Protein AF-A0A351I225-F1 (afdb_monomer_lite)

Radius of gyration: 19.92 Å; chains: 1; bounding box: 69×51×34 Å

Foldseek 3Di:
DDDDDDDDDPPPDDDDDDDPALFWWAWDDDDAKKWKQDPVGIDIDGRPDDDDTRGAQIKMAGQAAKTWTDHQQKIKIDHHFWIWHWHADPVSWIKIATQTDWIWIDGPPDPDIDIDHHRDIDIDPRNDD

Structure (mmCIF, N/CA/C/O backbone):
data_AF-A0A351I225-F1
#
_entry.id   AF-A0A351I225-F1
#
loop_
_atom_site.group_PDB
_atom_site.id
_atom_site.type_symbol
_atom_site.label_atom_id
_atom_site.label_alt_id
_atom_site.label_comp_id
_atom_site.label_asym_id
_atom_site.label_entity_id
_atom_site.label_seq_id
_atom_site.pdbx_PDB_ins_code
_atom_site.Cartn_x
_atom_site.Cartn_y
_atom_site.Cartn_z
_atom_site.occupancy
_atom_site.B_iso_or_equiv
_atom_site.auth_seq_id
_atom_site.auth_comp_id
_atom_site.auth_asym_id
_atom_site.auth_atom_id
_atom_site.pdbx_PDB_model_num
ATOM 1 N N . MET A 1 1 ? 60.553 -35.221 14.885 1.00 39.31 1 MET A N 1
ATOM 2 C CA . MET A 1 1 ? 59.763 -35.546 13.677 1.00 39.31 1 MET A CA 1
ATOM 3 C C . MET A 1 1 ? 58.286 -35.376 14.020 1.00 39.31 1 MET A C 1
ATOM 5 O O . MET A 1 1 ? 57.665 -36.334 14.455 1.00 39.31 1 MET A O 1
ATOM 9 N N . SER A 1 2 ? 57.741 -34.161 13.910 1.00 38.00 2 SER A N 1
ATOM 10 C CA . SER A 1 2 ? 56.304 -33.912 14.121 1.00 38.00 2 SER A CA 1
ATOM 11 C C . SER A 1 2 ? 55.616 -33.809 12.769 1.00 38.00 2 SER A C 1
ATOM 13 O O . SER A 1 2 ? 56.014 -33.010 11.924 1.00 38.00 2 SER A O 1
ATOM 15 N N . ARG A 1 3 ? 54.642 -34.694 12.555 1.00 41.66 3 ARG A N 1
ATOM 16 C CA . ARG A 1 3 ? 53.872 -34.835 11.321 1.00 41.66 3 ARG A CA 1
ATOM 17 C C . ARG A 1 3 ? 52.767 -33.784 11.233 1.00 41.66 3 ARG A C 1
ATOM 19 O O . ARG A 1 3 ? 52.167 -33.403 12.231 1.00 41.66 3 ARG A O 1
ATOM 26 N N . ALA A 1 4 ? 52.545 -33.371 9.992 1.00 47.09 4 ALA A N 1
ATOM 27 C CA . ALA A 1 4 ? 51.574 -32.415 9.497 1.00 47.09 4 ALA A CA 1
ATOM 28 C C . ALA A 1 4 ? 50.108 -32.734 9.843 1.00 47.09 4 ALA A C 1
ATOM 30 O O . ALA A 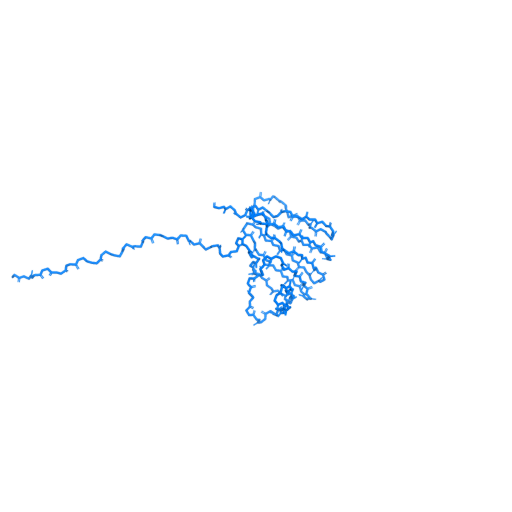1 4 ? 49.698 -33.892 9.883 1.00 47.09 4 ALA A O 1
ATOM 31 N N . SER A 1 5 ? 49.301 -31.683 9.969 1.00 44.88 5 SER A N 1
ATOM 32 C CA . SER A 1 5 ? 47.858 -31.667 9.680 1.00 44.88 5 SER A CA 1
ATOM 33 C C . SER A 1 5 ? 47.521 -30.228 9.267 1.00 44.88 5 SER A C 1
ATOM 35 O O . SER A 1 5 ? 47.612 -29.317 10.077 1.00 44.88 5 SER A O 1
ATOM 37 N N . LEU A 1 6 ? 47.599 -29.934 7.968 1.00 44.66 6 LEU A N 1
ATOM 38 C CA . LEU A 1 6 ? 46.479 -29.890 7.014 1.00 44.66 6 LEU A CA 1
ATOM 39 C C . LEU A 1 6 ? 45.485 -28.745 7.283 1.00 44.66 6 LEU A C 1
ATOM 41 O O . LEU A 1 6 ? 44.586 -28.839 8.108 1.00 44.66 6 LEU A O 1
ATOM 45 N N . LEU A 1 7 ? 45.717 -27.678 6.512 1.00 48.94 7 LEU A N 1
ATOM 46 C CA . LEU A 1 7 ? 44.779 -26.706 5.949 1.00 48.94 7 LEU A CA 1
ATOM 47 C C . LEU A 1 7 ? 43.283 -27.036 6.095 1.00 48.94 7 LEU A C 1
ATOM 49 O O . LEU A 1 7 ? 42.802 -28.019 5.537 1.00 48.94 7 LEU A O 1
ATOM 53 N N . ALA A 1 8 ? 42.536 -26.094 6.670 1.00 44.72 8 ALA A N 1
ATOM 54 C CA . ALA A 1 8 ? 41.138 -25.863 6.325 1.00 44.72 8 ALA A CA 1
ATOM 55 C C . ALA A 1 8 ? 41.005 -24.412 5.846 1.00 44.72 8 ALA A C 1
ATOM 57 O O . ALA A 1 8 ? 41.004 -23.464 6.631 1.00 44.72 8 ALA A O 1
ATOM 58 N N . ALA A 1 9 ? 40.958 -24.253 4.526 1.00 49.81 9 ALA A N 1
ATOM 59 C CA . ALA A 1 9 ? 40.580 -23.017 3.871 1.00 49.81 9 ALA A CA 1
ATOM 60 C C . ALA A 1 9 ? 39.089 -22.758 4.125 1.00 49.81 9 ALA A C 1
ATOM 62 O O . ALA A 1 9 ? 38.243 -23.498 3.628 1.00 49.81 9 ALA A O 1
ATOM 63 N N . VAL A 1 10 ? 38.758 -21.699 4.865 1.00 52.06 10 VAL A N 1
ATOM 64 C CA . VAL A 1 10 ? 37.399 -21.146 4.845 1.00 52.06 10 VAL A CA 1
ATOM 65 C C . VAL A 1 10 ? 37.364 -20.087 3.750 1.00 52.06 10 VAL A C 1
ATOM 67 O O . VAL A 1 10 ? 37.659 -18.913 3.958 1.00 52.06 10 VAL A O 1
ATOM 70 N N . LEU A 1 11 ? 37.046 -20.552 2.545 1.00 46.53 11 LEU A N 1
ATOM 71 C CA . LEU A 1 11 ? 36.562 -19.728 1.448 1.00 46.53 11 LEU A CA 1
ATOM 72 C C . LEU A 1 11 ? 35.194 -19.166 1.856 1.00 46.53 11 LEU A C 1
ATOM 74 O O . LEU A 1 11 ? 34.188 -19.863 1.759 1.00 46.53 11 LEU A O 1
ATOM 7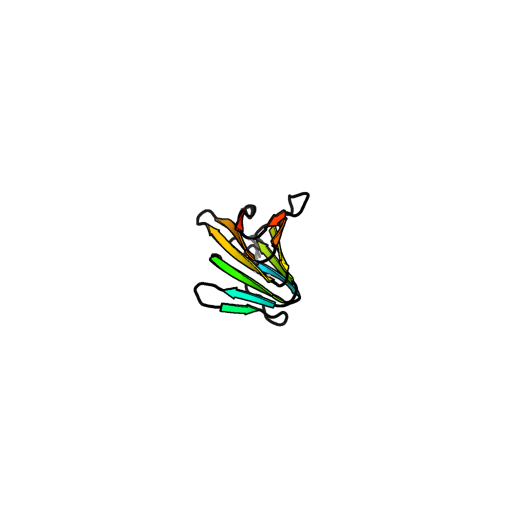8 N N . LEU A 1 12 ? 35.131 -17.906 2.288 1.00 48.94 12 LEU A N 1
ATOM 79 C CA . LEU A 1 12 ? 33.874 -17.153 2.253 1.00 48.94 12 LEU A CA 1
ATOM 80 C C . LEU A 1 12 ? 33.678 -16.641 0.822 1.00 48.94 12 LEU A C 1
ATOM 82 O O . LEU A 1 12 ? 33.916 -15.480 0.500 1.00 48.94 12 LEU A O 1
ATOM 86 N N . THR A 1 13 ? 33.288 -17.567 -0.054 1.00 50.53 13 THR A N 1
ATOM 87 C CA . THR A 1 13 ? 32.637 -17.268 -1.330 1.00 50.53 13 THR A CA 1
ATOM 88 C C . THR A 1 13 ? 31.419 -16.394 -1.064 1.00 50.53 13 THR A C 1
ATOM 90 O O . THR A 1 13 ? 30.558 -16.751 -0.258 1.00 50.53 13 THR A O 1
ATOM 93 N N . GLY A 1 14 ? 31.359 -15.241 -1.728 1.00 49.91 14 GLY A N 1
ATOM 94 C CA . GLY A 1 14 ? 30.235 -14.326 -1.621 1.00 49.91 14 GLY A CA 1
ATOM 95 C C . GLY A 1 14 ? 28.921 -14.923 -2.119 1.00 49.91 14 GLY A C 1
ATOM 96 O O . GLY A 1 14 ? 28.913 -15.825 -2.951 1.00 49.91 14 GLY A O 1
ATOM 97 N N . CYS A 1 15 ? 27.823 -14.348 -1.633 1.00 40.28 15 CYS A N 1
ATOM 98 C CA . CYS A 1 15 ? 26.570 -14.171 -2.364 1.00 40.28 15 CYS A CA 1
ATOM 99 C C . CYS A 1 15 ? 25.748 -13.058 -1.685 1.00 40.28 15 CYS A C 1
ATOM 101 O O . CYS A 1 15 ? 25.380 -13.170 -0.521 1.00 40.28 15 CYS A O 1
ATOM 103 N N . ALA A 1 16 ? 25.529 -11.972 -2.433 1.00 46.78 16 ALA A N 1
ATOM 104 C CA . ALA A 1 16 ? 24.403 -11.032 -2.398 1.00 46.78 16 ALA A CA 1
ATOM 105 C C . ALA A 1 16 ? 23.609 -10.848 -1.078 1.00 46.78 16 ALA A C 1
ATOM 107 O O . ALA A 1 16 ? 22.713 -11.625 -0.752 1.00 46.78 16 ALA A O 1
ATOM 108 N N . GLY A 1 17 ? 23.845 -9.725 -0.389 1.00 39.00 17 GLY A N 1
ATOM 109 C CA . GLY A 1 17 ? 22.905 -9.163 0.592 1.00 39.00 17 GLY A CA 1
ATOM 110 C C . GLY A 1 17 ? 21.667 -8.539 -0.080 1.00 39.00 17 GLY A C 1
ATOM 111 O O . GLY A 1 17 ? 21.691 -8.219 -1.267 1.00 39.00 17 GLY A O 1
ATOM 112 N N . PRO A 1 18 ? 20.569 -8.353 0.662 1.00 47.72 18 PRO A N 1
ATOM 113 C CA . PRO A 1 18 ? 19.322 -9.096 0.507 1.00 47.72 18 PRO A CA 1
ATOM 114 C C . PRO A 1 18 ? 18.320 -8.337 -0.365 1.00 47.72 18 PRO A C 1
ATOM 116 O O . PRO A 1 18 ? 18.135 -7.142 -0.156 1.00 47.72 18 PRO A O 1
ATOM 119 N N . ARG A 1 19 ? 17.580 -8.993 -1.270 1.00 50.84 19 ARG A N 1
ATOM 120 C CA . ARG A 1 19 ? 16.339 -8.388 -1.804 1.00 50.84 19 ARG A CA 1
ATOM 121 C C . ARG A 1 19 ? 15.195 -9.393 -1.953 1.00 50.84 19 ARG A C 1
ATOM 123 O O . ARG A 1 19 ? 14.789 -9.692 -3.072 1.00 50.84 19 ARG A O 1
ATOM 130 N N . PRO A 1 20 ? 14.603 -9.860 -0.840 1.00 53.16 20 PRO A N 1
ATOM 131 C CA . PRO A 1 20 ? 13.344 -10.607 -0.877 1.00 53.16 20 PRO A CA 1
ATOM 132 C C . PRO A 1 20 ? 12.135 -9.782 -1.384 1.00 53.16 20 PRO A C 1
ATOM 134 O O . PRO A 1 20 ? 11.062 -10.341 -1.558 1.00 53.16 20 PRO A O 1
ATOM 137 N N . CYS A 1 21 ? 12.295 -8.481 -1.673 1.00 59.16 21 CYS A N 1
ATOM 138 C CA . CYS A 1 21 ? 11.194 -7.538 -1.923 1.00 59.16 21 CYS A CA 1
ATOM 139 C C . CYS A 1 21 ? 11.062 -7.052 -3.380 1.00 59.16 21 CYS A C 1
ATOM 141 O O . CYS A 1 21 ? 10.579 -5.950 -3.623 1.00 59.16 21 CYS A O 1
ATOM 143 N N . THR A 1 22 ? 11.530 -7.808 -4.377 1.00 66.50 22 THR A N 1
ATOM 144 C CA . THR A 1 22 ? 11.327 -7.430 -5.796 1.00 66.50 22 THR A CA 1
ATOM 145 C C . THR A 1 22 ? 9.927 -7.781 -6.300 1.00 66.50 22 THR A C 1
ATOM 147 O O . THR A 1 22 ? 9.447 -7.183 -7.262 1.00 66.50 22 THR A O 1
ATOM 150 N N . ARG A 1 23 ? 9.246 -8.723 -5.634 1.00 76.75 23 ARG A N 1
ATOM 151 C CA . ARG A 1 23 ? 7.884 -9.179 -5.967 1.00 76.75 23 ARG A CA 1
ATOM 152 C C . ARG A 1 23 ? 6.856 -8.960 -4.855 1.00 76.75 23 ARG A C 1
ATOM 154 O O . ARG A 1 23 ? 5.703 -9.346 -5.007 1.00 76.75 23 ARG A O 1
ATOM 161 N N . THR A 1 24 ? 7.266 -8.347 -3.752 1.00 86.19 24 THR A N 1
ATOM 162 C CA . THR A 1 24 ? 6.431 -8.092 -2.574 1.00 86.19 24 THR A CA 1
ATOM 163 C C . THR A 1 24 ? 6.669 -6.669 -2.088 1.00 86.19 24 THR A C 1
ATOM 165 O O . THR A 1 24 ? 7.781 -6.157 -2.236 1.00 86.19 24 THR A O 1
ATOM 168 N N . LEU A 1 25 ? 5.674 -6.048 -1.457 1.00 88.69 25 LEU A N 1
ATOM 169 C CA . LEU A 1 25 ? 5.914 -4.845 -0.663 1.00 88.69 25 LEU A CA 1
ATOM 170 C C . LEU A 1 25 ? 6.386 -5.248 0.726 1.00 88.69 25 LEU A C 1
ATOM 172 O O . LEU A 1 25 ? 5.724 -6.019 1.417 1.00 88.69 25 LEU A O 1
ATOM 176 N N . CYS A 1 26 ? 7.523 -4.715 1.145 1.00 90.94 26 CYS A N 1
ATOM 177 C CA . CYS A 1 26 ? 8.078 -4.989 2.460 1.00 90.94 26 CYS A CA 1
ATOM 178 C C . CYS A 1 26 ? 7.718 -3.861 3.430 1.00 90.94 26 CYS A C 1
ATOM 180 O O . CYS A 1 26 ? 8.081 -2.713 3.163 1.00 90.94 26 CYS A O 1
ATOM 182 N N . PRO A 1 27 ? 7.018 -4.152 4.538 1.00 91.06 27 PRO A N 1
ATOM 183 C CA . PRO A 1 27 ? 6.744 -3.161 5.570 1.00 91.06 27 PRO A CA 1
ATOM 184 C C . PRO A 1 27 ? 8.056 -2.589 6.116 1.00 91.06 27 PRO A C 1
ATOM 186 O O . PRO A 1 27 ? 8.969 -3.335 6.466 1.00 91.06 27 PRO A O 1
ATOM 189 N N . ALA A 1 28 ? 8.168 -1.265 6.141 1.00 90.06 28 ALA A N 1
ATOM 190 C CA . ALA A 1 28 ? 9.347 -0.553 6.628 1.00 90.06 28 ALA A CA 1
ATOM 191 C C . ALA A 1 28 ? 9.073 0.135 7.965 1.00 90.06 28 ALA A C 1
ATOM 193 O O . ALA A 1 28 ? 9.916 0.108 8.862 1.00 90.06 28 ALA A O 1
ATOM 194 N N . ARG A 1 29 ? 7.890 0.741 8.104 1.00 91.25 29 ARG A N 1
ATOM 195 C CA . ARG A 1 29 ? 7.399 1.336 9.349 1.00 91.25 29 ARG A CA 1
ATOM 196 C C . ARG A 1 29 ? 5.890 1.189 9.421 1.00 91.25 29 ARG A C 1
ATOM 198 O O . ARG A 1 29 ? 5.202 1.340 8.419 1.00 91.25 29 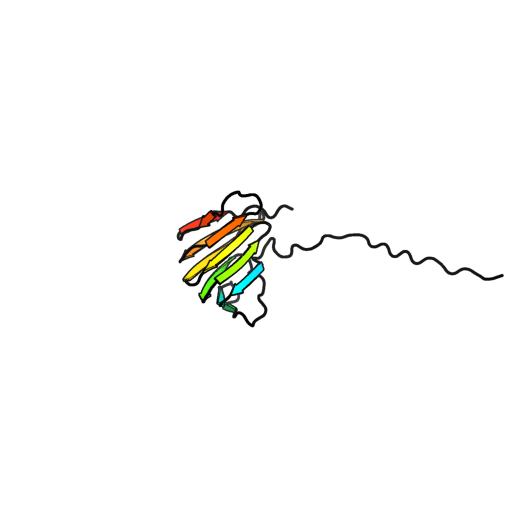ARG A O 1
ATOM 205 N N . LEU A 1 30 ? 5.381 0.949 10.621 1.00 92.38 30 LEU A N 1
ATOM 206 C CA . LEU A 1 30 ? 3.951 0.930 10.895 1.00 92.38 30 LEU A CA 1
ATOM 207 C C . LEU A 1 30 ? 3.694 1.702 12.180 1.00 92.38 30 LEU A C 1
ATOM 209 O O . LEU A 1 30 ? 4.218 1.353 13.235 1.00 92.38 30 LEU A O 1
ATOM 213 N N . ALA A 1 31 ? 2.875 2.737 12.078 1.00 93.00 31 ALA A N 1
ATOM 214 C CA . ALA A 1 31 ? 2.379 3.521 13.193 1.00 93.00 31 ALA A CA 1
ATOM 215 C C . ALA A 1 31 ? 0.850 3.500 13.139 1.00 93.00 31 ALA A C 1
ATOM 217 O O . ALA A 1 31 ? 0.226 4.513 12.850 1.00 93.00 31 ALA A O 1
ATOM 218 N N . GLY A 1 32 ? 0.252 2.324 13.345 1.00 92.06 32 GLY A N 1
ATOM 219 C CA . GLY A 1 32 ? -1.184 2.104 13.190 1.00 92.06 32 GLY A CA 1
ATOM 220 C C . GLY A 1 32 ? -1.498 0.676 12.762 1.00 92.06 32 GLY A C 1
ATOM 221 O O . GLY A 1 32 ? -0.821 -0.257 13.187 1.00 92.06 32 GLY A O 1
ATOM 222 N N . SER A 1 33 ? -2.517 0.500 11.924 1.00 94.50 33 SER A N 1
ATOM 223 C CA . SER A 1 33 ? -2.905 -0.812 11.401 1.00 94.50 33 SER A CA 1
ATOM 224 C C . SER A 1 33 ? -3.289 -0.746 9.930 1.00 94.50 33 SER A C 1
ATOM 226 O O . SER A 1 33 ? -3.847 0.248 9.456 1.00 94.50 33 SER A O 1
ATOM 228 N N . TYR A 1 34 ? -3.017 -1.825 9.207 1.00 95.94 34 TYR A N 1
ATOM 229 C CA . TYR A 1 34 ? -3.468 -2.004 7.834 1.00 95.94 34 TYR A CA 1
ATOM 230 C C . TYR A 1 34 ? -4.012 -3.408 7.627 1.00 95.94 34 TYR A C 1
ATOM 232 O O . TYR A 1 34 ? -3.745 -4.330 8.388 1.00 95.94 34 TYR A O 1
ATOM 240 N N . GLU A 1 35 ? -4.799 -3.565 6.583 1.00 95.94 35 GLU A N 1
ATOM 241 C CA . GLU A 1 35 ? -5.354 -4.832 6.157 1.00 95.94 35 GLU A CA 1
ATOM 242 C C . GLU A 1 35 ? -4.787 -5.182 4.790 1.00 95.94 35 GLU A C 1
ATOM 244 O O . GLU A 1 35 ? -4.704 -4.323 3.914 1.00 95.94 35 GLU A O 1
ATOM 249 N N . VAL A 1 36 ? -4.397 -6.438 4.618 1.00 95.44 36 VAL A N 1
ATOM 250 C CA . VAL A 1 36 ? -3.969 -7.001 3.343 1.00 95.44 36 VAL A CA 1
ATOM 251 C C . VAL A 1 36 ? -5.024 -7.986 2.893 1.00 95.44 36 VAL A C 1
ATOM 253 O O . VAL A 1 36 ? -5.275 -8.984 3.567 1.00 95.44 36 VAL A O 1
ATOM 256 N N . ARG A 1 37 ? -5.617 -7.734 1.734 1.00 95.38 37 ARG A N 1
ATOM 257 C CA . ARG A 1 37 ? -6.547 -8.642 1.080 1.00 95.38 37 ARG A CA 1
ATOM 258 C C . ARG A 1 37 ? -5.871 -9.252 -0.138 1.00 95.38 37 ARG A C 1
ATOM 260 O O . ARG A 1 37 ? -5.573 -8.568 -1.114 1.00 95.38 37 ARG A O 1
ATOM 267 N N . GLY A 1 38 ? -5.603 -10.547 -0.062 1.00 89.94 38 GLY A N 1
ATOM 268 C CA . GLY A 1 38 ? -5.055 -11.347 -1.151 1.00 89.94 38 GLY A CA 1
ATOM 269 C C . GLY A 1 38 ? -6.028 -12.430 -1.607 1.00 89.94 38 GLY A C 1
ATOM 270 O O . GLY A 1 38 ? -7.171 -12.507 -1.158 1.00 89.94 38 GLY A O 1
ATOM 271 N N . TRP A 1 39 ? -5.552 -13.312 -2.485 1.00 83.19 39 TRP A N 1
ATOM 272 C CA . TRP A 1 39 ? -6.329 -14.457 -2.973 1.00 83.19 39 TRP A CA 1
ATOM 273 C C . TRP A 1 39 ? -6.660 -15.470 -1.865 1.00 83.19 39 TRP A C 1
ATOM 275 O O . TRP A 1 39 ? -7.691 -16.133 -1.928 1.00 83.19 39 TRP A O 1
ATOM 285 N N . SER A 1 40 ? -5.792 -15.590 -0.856 1.00 83.62 40 SER A N 1
ATOM 286 C CA . SER A 1 40 ? -5.931 -16.534 0.259 1.00 83.62 40 SER A CA 1
ATOM 287 C C . SER A 1 40 ? -6.818 -16.012 1.391 1.00 83.62 40 SER A C 1
ATOM 289 O O . SER A 1 40 ? -7.084 -16.744 2.343 1.00 83.62 40 SER A O 1
ATOM 291 N N . GLY A 1 41 ? -7.279 -14.763 1.297 1.00 90.00 41 GLY A N 1
ATOM 292 C CA . GLY A 1 41 ? -8.127 -14.121 2.289 1.00 90.00 41 GLY A CA 1
ATOM 293 C C . GLY A 1 41 ? -7.603 -12.760 2.724 1.00 90.00 41 GLY A C 1
ATOM 294 O O . GLY A 1 41 ? -6.811 -12.109 2.039 1.00 90.00 41 GLY A O 1
ATOM 295 N N . THR A 1 42 ? -8.084 -12.339 3.885 1.00 93.81 42 THR A N 1
ATOM 296 C CA . THR A 1 42 ? -7.809 -11.035 4.475 1.00 93.81 42 THR A CA 1
ATOM 297 C C . THR A 1 42 ? -7.009 -11.207 5.760 1.00 93.81 42 THR A C 1
ATOM 299 O O . THR A 1 42 ? -7.382 -12.011 6.613 1.00 93.81 42 THR A O 1
ATOM 302 N N . LEU A 1 43 ? -5.943 -10.424 5.918 1.00 93.38 43 LEU A N 1
ATOM 303 C CA . LEU A 1 43 ? -5.122 -10.374 7.121 1.00 93.38 43 LEU A CA 1
ATOM 304 C C . LEU A 1 43 ? -5.011 -8.934 7.625 1.00 93.38 43 LEU A C 1
ATOM 306 O O . LEU A 1 43 ? -4.527 -8.056 6.915 1.00 93.38 43 LEU A O 1
ATOM 310 N N . THR A 1 44 ? -5.421 -8.696 8.867 1.00 94.38 44 THR A N 1
ATOM 311 C CA . THR A 1 44 ? -5.211 -7.414 9.548 1.00 94.38 44 THR A CA 1
ATOM 312 C C . THR A 1 44 ? -3.871 -7.434 10.275 1.00 94.38 44 THR A C 1
ATOM 314 O O . THR A 1 44 ? -3.599 -8.354 11.041 1.00 94.38 44 THR A O 1
ATOM 317 N N . ILE A 1 45 ? -3.047 -6.414 10.049 1.00 93.81 45 ILE A N 1
ATOM 318 C CA . ILE A 1 45 ? -1.747 -6.206 10.682 1.00 93.81 45 ILE A CA 1
ATOM 319 C C . ILE A 1 45 ? -1.850 -5.027 11.650 1.00 93.81 45 ILE A C 1
ATOM 321 O O . ILE A 1 45 ? -2.100 -3.891 11.246 1.00 93.81 45 ILE A O 1
ATOM 325 N N . ALA A 1 46 ? -1.662 -5.319 12.933 1.00 92.94 46 ALA A N 1
ATOM 326 C CA . ALA A 1 46 ? -1.598 -4.356 14.026 1.00 92.94 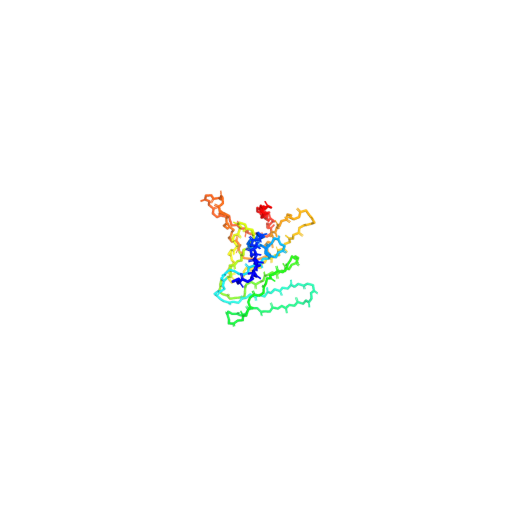46 ALA A CA 1
ATOM 327 C C . ALA A 1 46 ? -0.121 -4.021 14.342 1.00 92.94 46 ALA A C 1
ATOM 329 O O . ALA A 1 46 ? 0.772 -4.759 13.913 1.00 92.94 46 ALA A O 1
ATOM 330 N N . PRO A 1 47 ? 0.170 -2.918 15.054 1.00 85.62 47 PRO A N 1
ATOM 331 C CA . PRO A 1 47 ? 1.538 -2.418 15.211 1.00 85.62 47 PRO A CA 1
ATOM 332 C C . PRO A 1 47 ? 2.431 -3.327 16.068 1.00 85.62 47 PRO A C 1
ATOM 334 O O . PRO A 1 47 ? 3.652 -3.281 15.948 1.00 85.62 47 PRO A O 1
ATOM 337 N N . ASP A 1 48 ? 1.827 -4.161 16.907 1.00 89.06 48 ASP A N 1
ATOM 338 C CA . ASP A 1 48 ? 2.455 -5.125 17.808 1.00 89.06 48 ASP A CA 1
ATOM 339 C C . ASP A 1 48 ? 2.667 -6.515 17.179 1.00 89.06 48 ASP A C 1
ATOM 341 O O . ASP A 1 48 ? 3.273 -7.390 17.798 1.00 89.06 48 ASP A O 1
ATOM 345 N N . MET A 1 49 ? 2.212 -6.723 15.940 1.00 87.25 49 MET A N 1
ATOM 346 C CA . MET A 1 49 ? 2.362 -7.992 15.229 1.00 87.25 49 MET A CA 1
ATOM 347 C C . MET A 1 49 ? 3.556 -7.981 14.263 1.00 87.25 49 MET A C 1
ATOM 349 O O . MET A 1 49 ? 3.908 -6.931 13.714 1.00 87.25 49 MET A O 1
ATOM 353 N N . PRO A 1 50 ? 4.168 -9.150 13.982 1.00 86.62 50 PRO A N 1
ATOM 354 C CA . PRO A 1 50 ? 5.094 -9.285 12.865 1.00 86.62 50 PRO A CA 1
ATOM 355 C C . PRO A 1 50 ? 4.437 -8.797 11.570 1.00 86.62 50 PRO A C 1
ATOM 357 O O . PRO A 1 50 ? 3.297 -9.156 11.282 1.00 86.62 50 PRO A O 1
ATOM 360 N N . GLN A 1 51 ? 5.151 -7.985 10.791 1.00 88.56 51 GLN A N 1
ATOM 361 C CA . GLN A 1 51 ? 4.630 -7.370 9.570 1.00 88.56 51 GLN A CA 1
ATOM 362 C C . GLN A 1 51 ? 5.122 -8.178 8.359 1.00 88.56 51 GLN A C 1
ATOM 364 O O . GLN A 1 51 ? 6.258 -7.975 7.916 1.00 88.56 51 GLN A O 1
ATOM 369 N N . PRO A 1 52 ? 4.332 -9.141 7.846 1.00 88.00 52 PRO A N 1
ATOM 370 C CA . PRO A 1 52 ? 4.761 -9.965 6.729 1.00 88.00 52 PRO A CA 1
ATOM 371 C C . PRO A 1 52 ? 4.849 -9.133 5.440 1.00 88.00 52 PRO A C 1
ATOM 373 O O . PRO A 1 52 ? 4.121 -8.148 5.285 1.00 88.00 52 PRO A O 1
ATOM 376 N N . PRO A 1 53 ? 5.693 -9.538 4.476 1.00 90.38 53 PRO A N 1
ATOM 377 C CA . PRO A 1 53 ? 5.673 -8.956 3.142 1.00 90.38 53 PRO A CA 1
ATOM 378 C C . PRO A 1 53 ? 4.293 -9.100 2.490 1.00 90.38 53 PRO A C 1
ATOM 380 O O . PRO A 1 53 ? 3.688 -10.173 2.521 1.00 90.38 53 PRO A O 1
ATOM 383 N N . VAL A 1 54 ? 3.818 -8.032 1.856 1.00 91.50 54 VAL A N 1
ATOM 384 C CA . VAL A 1 54 ? 2.574 -8.030 1.084 1.00 91.50 54 VAL A CA 1
ATOM 385 C C . VAL A 1 54 ? 2.856 -8.620 -0.301 1.00 91.50 54 VAL A C 1
ATOM 387 O O . VAL A 1 54 ? 3.711 -8.084 -1.017 1.00 91.50 54 VAL A O 1
ATOM 390 N N . PRO A 1 55 ? 2.181 -9.707 -0.708 1.00 90.00 55 PRO A N 1
ATOM 391 C CA . PRO A 1 55 ? 2.394 -10.301 -2.019 1.00 90.00 55 PRO A CA 1
ATOM 392 C C . PRO A 1 55 ? 1.854 -9.425 -3.155 1.00 90.00 55 PRO A C 1
ATOM 394 O O . PRO A 1 55 ? 1.059 -8.507 -2.948 1.00 90.00 55 PRO A O 1
ATOM 397 N N . SER A 1 56 ? 2.307 -9.701 -4.379 1.00 90.19 56 SER A N 1
ATOM 398 C CA . SER A 1 56 ? 1.717 -9.096 -5.572 1.00 90.19 56 SER A CA 1
ATOM 399 C C . SER A 1 56 ? 0.241 -9.473 -5.702 1.00 90.19 56 SER A C 1
ATOM 401 O O . SER A 1 56 ? -0.198 -10.518 -5.224 1.00 90.19 56 SER A O 1
ATOM 403 N N . ASP A 1 57 ? -0.510 -8.612 -6.379 1.00 91.06 57 ASP A N 1
ATOM 404 C CA . ASP A 1 57 ? -1.955 -8.712 -6.588 1.00 91.06 57 ASP A CA 1
ATOM 405 C C . ASP A 1 57 ? -2.793 -8.612 -5.307 1.00 91.06 57 ASP A C 1
ATOM 407 O O . ASP A 1 57 ? -3.985 -8.921 -5.326 1.00 91.06 57 ASP A O 1
ATOM 411 N N . SER A 1 58 ? -2.200 -8.123 -4.216 1.00 94.12 58 SER A N 1
ATOM 412 C CA . SER A 1 58 ? -2.910 -7.791 -2.984 1.00 94.12 58 SER A CA 1
ATOM 413 C C . SER A 1 58 ? -3.407 -6.352 -2.962 1.00 94.12 58 SER A C 1
ATOM 415 O O . SER A 1 58 ? -2.766 -5.428 -3.466 1.00 94.12 58 SER A O 1
ATOM 417 N N . GLU A 1 59 ? -4.548 -6.168 -2.312 1.00 95.81 59 GLU A N 1
ATOM 418 C CA . GLU A 1 59 ? -5.063 -4.871 -1.897 1.00 95.81 59 GLU A CA 1
ATOM 419 C C . GLU A 1 59 ? -4.614 -4.590 -0.460 1.00 95.81 59 GLU A C 1
ATOM 421 O O . GLU A 1 59 ? -4.698 -5.455 0.411 1.00 95.81 59 GLU A O 1
ATOM 426 N N . VAL A 1 60 ? -4.124 -3.382 -0.212 1.00 96.62 60 VAL A N 1
ATOM 427 C CA . VAL A 1 60 ? -3.735 -2.882 1.105 1.00 96.62 60 VAL A CA 1
ATOM 428 C C . VAL A 1 60 ? -4.689 -1.763 1.484 1.00 96.62 60 VAL A C 1
ATOM 430 O O . VAL A 1 60 ? -4.861 -0.820 0.720 1.00 96.62 60 VAL A O 1
ATOM 433 N N . SER A 1 61 ? -5.289 -1.845 2.667 1.00 97.06 61 SER A N 1
ATOM 434 C CA . SER A 1 61 ? -6.153 -0.810 3.241 1.00 97.06 61 SER A CA 1
ATOM 435 C C . SER A 1 61 ? -5.592 -0.351 4.581 1.00 97.06 61 SER A C 1
ATOM 437 O O . SER A 1 61 ? -5.623 -1.105 5.552 1.00 97.06 61 SER A O 1
ATOM 439 N N . VAL A 1 62 ? -5.096 0.882 4.673 1.00 96.75 62 VAL A N 1
ATOM 440 C CA . VAL A 1 62 ? -4.617 1.445 5.943 1.00 96.75 62 VAL A CA 1
ATOM 441 C C . VAL A 1 62 ? -5.824 1.871 6.774 1.00 96.75 62 VAL A C 1
ATOM 443 O O . VAL A 1 62 ? -6.570 2.781 6.408 1.00 96.75 62 VAL A O 1
ATOM 446 N N . ARG A 1 63 ? -6.043 1.178 7.893 1.00 96.31 63 ARG A N 1
ATOM 447 C CA . ARG A 1 63 ? -7.215 1.362 8.757 1.00 96.31 63 ARG A CA 1
ATOM 448 C C . ARG A 1 63 ? -6.999 2.499 9.747 1.00 96.31 63 ARG A C 1
ATOM 450 O O . ARG A 1 63 ? -7.888 3.324 9.930 1.00 96.31 63 ARG A O 1
ATOM 457 N N . THR A 1 64 ? -5.820 2.563 10.360 1.00 95.56 64 THR A N 1
ATOM 458 C CA . THR A 1 64 ? -5.465 3.597 11.340 1.00 95.56 64 THR A CA 1
ATOM 459 C C . THR A 1 64 ? -4.014 4.030 11.179 1.00 95.56 64 THR A C 1
ATOM 461 O O . THR A 1 64 ? -3.171 3.229 10.782 1.00 95.56 64 THR A O 1
ATOM 464 N N . GLY A 1 65 ? -3.732 5.290 11.522 1.00 95.19 65 GLY A N 1
ATOM 465 C CA . GLY A 1 65 ? -2.381 5.847 11.546 1.00 95.19 65 GLY A CA 1
ATOM 466 C C . GLY A 1 65 ? -1.685 5.874 10.183 1.00 95.19 65 GLY A C 1
ATOM 467 O O . GLY A 1 65 ? -2.284 6.309 9.200 1.00 95.19 65 GLY A O 1
ATOM 468 N N . GLU A 1 66 ? -0.423 5.447 10.135 1.00 95.31 66 GLU A N 1
ATOM 469 C CA . GLU A 1 66 ? 0.420 5.469 8.933 1.00 95.31 66 GLU A CA 1
ATOM 470 C C . GLU A 1 66 ? 1.139 4.133 8.713 1.00 95.31 66 GLU A C 1
ATOM 472 O O . GLU A 1 66 ? 1.574 3.475 9.661 1.00 95.31 66 GLU A O 1
ATOM 477 N N . ALA A 1 67 ? 1.303 3.754 7.447 1.00 95.81 67 ALA A N 1
ATOM 478 C CA . ALA A 1 67 ? 2.067 2.592 7.023 1.00 95.81 67 ALA A CA 1
ATOM 479 C C . ALA A 1 67 ? 3.061 2.980 5.921 1.00 95.81 67 ALA A C 1
ATOM 481 O O . ALA A 1 67 ? 2.707 3.634 4.935 1.00 95.81 67 ALA A O 1
ATOM 482 N N . GLU A 1 68 ? 4.309 2.552 6.089 1.00 95.25 68 GLU A N 1
ATOM 483 C CA . GLU A 1 68 ? 5.372 2.694 5.106 1.00 95.25 68 GLU A CA 1
ATOM 484 C C . GLU A 1 68 ? 5.764 1.325 4.557 1.00 95.25 68 GLU A C 1
ATOM 486 O O . GLU A 1 68 ? 6.052 0.390 5.308 1.00 95.25 68 GLU A O 1
ATOM 491 N N . PHE A 1 69 ? 5.839 1.228 3.236 1.00 94.12 69 PHE A N 1
ATOM 492 C CA . PHE A 1 69 ? 6.232 0.025 2.519 1.00 94.12 69 PHE A CA 1
ATOM 493 C C . PHE A 1 69 ? 7.410 0.317 1.603 1.00 94.12 69 PHE A C 1
ATOM 495 O O . PHE A 1 69 ? 7.576 1.434 1.129 1.00 94.12 69 PHE A O 1
ATOM 502 N N . THR A 1 70 ? 8.212 -0.694 1.304 1.00 91.69 70 THR A N 1
ATOM 503 C CA . THR A 1 70 ? 9.353 -0.587 0.396 1.00 91.69 70 THR A CA 1
ATOM 504 C C . THR A 1 70 ? 9.248 -1.604 -0.726 1.00 91.69 70 THR A C 1
ATOM 506 O O . THR A 1 70 ? 8.848 -2.752 -0.523 1.00 91.69 70 THR A O 1
ATOM 509 N N . HIS A 1 71 ? 9.624 -1.168 -1.924 1.00 88.88 71 HIS A N 1
ATOM 510 C CA . HIS A 1 71 ? 9.771 -2.001 -3.111 1.00 88.88 71 HIS A CA 1
ATOM 511 C C . HIS A 1 71 ? 10.966 -1.500 -3.913 1.00 88.88 71 HIS A C 1
ATOM 513 O O . HIS A 1 71 ? 10.961 -0.384 -4.430 1.00 88.88 71 HIS A O 1
ATOM 519 N N . GLY A 1 72 ? 12.032 -2.298 -3.976 1.00 85.88 72 GLY A N 1
ATOM 520 C CA . GLY A 1 72 ? 13.270 -1.885 -4.636 1.00 85.88 72 GLY A CA 1
ATOM 521 C C . GLY A 1 72 ? 13.855 -0.592 -4.054 1.00 85.88 72 GLY A C 1
ATOM 522 O O . GLY A 1 72 ? 14.403 -0.599 -2.957 1.00 85.88 72 GLY A O 1
ATOM 523 N N . GLN A 1 73 ? 13.792 0.494 -4.829 1.00 85.25 73 GLN A N 1
ATOM 524 C CA . GLN A 1 73 ? 14.279 1.836 -4.461 1.00 85.25 73 GLN A CA 1
ATOM 525 C C . GLN A 1 73 ? 13.145 2.814 -4.115 1.00 85.25 73 GLN A C 1
ATOM 527 O O . GLN A 1 73 ? 13.399 4.005 -3.92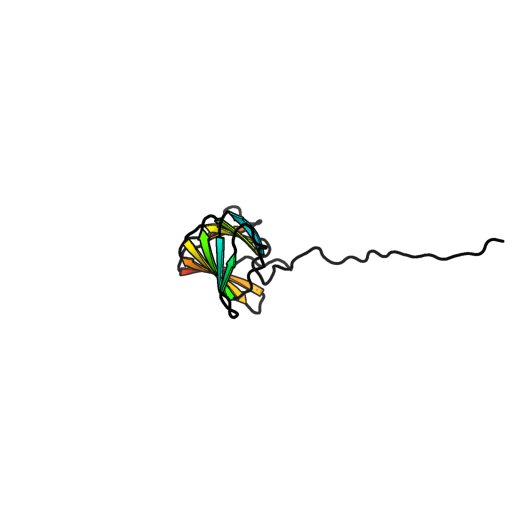8 1.00 85.25 73 GLN A O 1
ATOM 532 N N . ALA A 1 74 ? 11.903 2.331 -4.086 1.00 89.25 74 ALA A N 1
ATOM 533 C CA . ALA A 1 74 ? 10.733 3.121 -3.759 1.00 89.25 74 ALA A CA 1
ATOM 534 C C . ALA A 1 74 ? 10.275 2.842 -2.324 1.00 89.25 74 ALA A C 1
ATOM 536 O O . ALA A 1 74 ? 10.170 1.686 -1.905 1.00 89.25 74 ALA A O 1
ATOM 537 N N . THR A 1 75 ? 9.942 3.912 -1.611 1.00 92.31 75 THR A N 1
ATOM 538 C CA . THR A 1 75 ? 9.221 3.886 -0.341 1.00 92.31 75 THR A CA 1
ATOM 539 C C . THR A 1 75 ? 7.832 4.463 -0.566 1.00 92.31 75 THR A C 1
ATOM 541 O O . THR A 1 75 ? 7.687 5.577 -1.064 1.00 92.31 75 THR A O 1
ATOM 544 N N . LEU A 1 76 ? 6.809 3.709 -0.196 1.00 94.81 76 LEU A N 1
ATOM 545 C CA . LEU A 1 76 ? 5.406 4.090 -0.260 1.00 94.81 76 LEU A CA 1
ATOM 546 C C . LEU A 1 76 ? 4.964 4.491 1.134 1.00 94.81 76 LEU A C 1
ATOM 548 O O . LEU A 1 76 ? 5.178 3.727 2.070 1.00 94.81 76 LEU A O 1
ATOM 552 N N . LYS A 1 77 ? 4.317 5.641 1.272 1.00 96.38 77 LYS A N 1
ATOM 553 C CA . LYS A 1 77 ? 3.673 6.061 2.515 1.00 96.38 77 LYS A CA 1
ATOM 554 C C . LYS A 1 77 ? 2.180 6.185 2.287 1.00 96.38 77 LYS A C 1
ATOM 556 O O . LYS A 1 77 ? 1.753 6.852 1.345 1.00 96.38 77 LYS A O 1
ATOM 561 N N . ALA A 1 78 ? 1.407 5.555 3.156 1.00 96.31 78 ALA A N 1
ATOM 562 C CA . ALA A 1 78 ? -0.043 5.582 3.132 1.00 96.31 78 ALA A CA 1
ATOM 563 C C . ALA A 1 78 ? -0.569 5.880 4.539 1.00 96.31 78 ALA A C 1
ATOM 565 O O . ALA A 1 78 ? -0.087 5.317 5.521 1.00 96.31 78 ALA A O 1
ATOM 566 N N . SER A 1 79 ? -1.553 6.768 4.632 1.00 96.31 79 SER A N 1
ATOM 567 C CA . SER A 1 79 ? -2.223 7.129 5.880 1.00 96.31 79 SER A CA 1
ATOM 568 C C . SER A 1 79 ? -3.601 6.476 5.978 1.00 96.31 79 SER A C 1
ATOM 570 O O . SER A 1 79 ? -4.108 5.898 5.016 1.00 96.31 79 SER A O 1
ATOM 572 N N . ALA A 1 80 ? -4.208 6.545 7.160 1.00 96.19 80 ALA A N 1
ATOM 573 C CA . ALA A 1 80 ? -5.546 6.030 7.417 1.00 96.19 80 ALA A CA 1
ATOM 574 C C . ALA A 1 80 ? -6.560 6.492 6.356 1.00 96.19 80 ALA A C 1
ATOM 576 O O . ALA A 1 80 ? -6.640 7.673 6.021 1.00 96.19 80 ALA A O 1
ATOM 577 N N . GLY A 1 81 ? -7.349 5.546 5.845 1.00 94.81 81 GLY A N 1
ATOM 578 C CA . GLY A 1 81 ? -8.310 5.780 4.765 1.00 94.81 81 GLY A CA 1
ATOM 579 C C . GLY A 1 81 ? -7.732 5.597 3.358 1.00 94.81 81 GLY A C 1
ATOM 580 O O . GLY A 1 81 ? -8.498 5.581 2.390 1.00 94.81 81 GLY A O 1
ATOM 581 N N . THR A 1 82 ? -6.418 5.403 3.225 1.00 96.81 82 THR A N 1
ATOM 582 C CA . THR A 1 82 ? -5.803 5.019 1.954 1.00 96.81 82 THR A CA 1
ATOM 583 C C . THR A 1 82 ? -5.994 3.528 1.687 1.00 96.81 82 THR A C 1
ATOM 585 O O . THR A 1 82 ? -5.681 2.688 2.535 1.00 96.81 82 THR A O 1
ATOM 588 N N . ALA A 1 83 ? -6.457 3.202 0.483 1.00 96.12 83 ALA A N 1
ATOM 589 C CA . ALA A 1 83 ? -6.501 1.845 -0.038 1.00 96.12 83 ALA A CA 1
ATOM 590 C C . ALA A 1 83 ? -5.865 1.804 -1.429 1.00 96.12 83 ALA A C 1
ATOM 592 O O . ALA A 1 83 ? -6.074 2.699 -2.252 1.00 96.12 83 ALA A O 1
ATOM 593 N N . PHE A 1 84 ? -5.046 0.788 -1.681 1.00 96.44 84 PHE A N 1
ATOM 594 C CA . PHE A 1 84 ? -4.362 0.622 -2.956 1.00 96.44 84 PHE A CA 1
ATOM 595 C C . PHE A 1 84 ? -4.101 -0.846 -3.269 1.00 96.44 84 PHE A C 1
ATOM 597 O O . PHE A 1 84 ? -3.879 -1.664 -2.379 1.00 96.44 84 PHE A O 1
ATOM 604 N N . ARG A 1 85 ? -4.067 -1.179 -4.555 1.00 95.56 85 ARG A N 1
ATOM 605 C CA . ARG A 1 85 ? -3.649 -2.483 -5.051 1.00 95.56 85 ARG A CA 1
ATOM 606 C C . ARG A 1 85 ? -2.197 -2.432 -5.493 1.00 95.56 85 ARG A C 1
ATOM 608 O O . ARG A 1 85 ? -1.802 -1.532 -6.231 1.00 95.56 85 ARG A O 1
ATOM 615 N N . PHE A 1 86 ? -1.413 -3.411 -5.061 1.00 94.50 86 PHE A N 1
ATOM 616 C CA . PHE A 1 86 ? -0.045 -3.616 -5.516 1.00 94.50 86 PHE A CA 1
ATOM 617 C C . PHE A 1 86 ? 0.001 -4.763 -6.516 1.00 94.50 86 PHE A C 1
ATOM 619 O O . PHE A 1 86 ? -0.475 -5.857 -6.231 1.00 94.50 86 PHE A O 1
ATOM 626 N N . MET A 1 87 ? 0.592 -4.533 -7.683 1.00 92.81 87 MET A N 1
ATOM 627 C CA . MET A 1 87 ? 0.684 -5.531 -8.747 1.00 92.81 87 MET A CA 1
ATOM 628 C C . MET A 1 87 ? 2.118 -5.632 -9.245 1.00 92.81 87 MET A C 1
ATOM 630 O O . MET A 1 87 ? 2.827 -4.631 -9.326 1.00 92.81 87 MET A O 1
ATOM 634 N N . VAL A 1 88 ? 2.540 -6.841 -9.610 1.00 90.12 88 VAL A N 1
ATOM 635 C CA . VAL A 1 88 ? 3.833 -7.079 -10.258 1.00 90.12 88 VAL A CA 1
ATOM 636 C C . VAL A 1 88 ? 3.589 -7.936 -11.487 1.00 90.12 88 VAL A C 1
ATOM 638 O O . VAL A 1 88 ? 3.158 -9.080 -11.388 1.00 90.12 88 VAL A O 1
ATOM 641 N N . SER A 1 89 ? 3.858 -7.377 -12.662 1.00 84.75 89 SER A N 1
ATOM 642 C CA . SER A 1 89 ? 3.707 -8.098 -13.925 1.00 84.75 89 SER A CA 1
ATOM 643 C C . SER A 1 89 ? 4.740 -9.220 -14.075 1.00 84.75 89 SER A C 1
ATOM 645 O O . SER A 1 89 ? 5.785 -9.245 -13.421 1.00 84.75 89 SER A O 1
ATOM 647 N N . THR A 1 90 ? 4.508 -10.109 -15.040 1.00 79.88 90 THR A N 1
ATOM 648 C CA . THR A 1 90 ? 5.450 -11.178 -15.421 1.00 79.88 90 THR A CA 1
ATOM 649 C C . THR A 1 90 ? 6.818 -10.657 -15.870 1.00 79.88 90 THR A C 1
ATOM 651 O O . THR A 1 90 ? 7.805 -11.385 -15.795 1.00 79.88 90 THR A O 1
ATOM 654 N N . ARG A 1 91 ? 6.895 -9.388 -16.293 1.00 79.31 91 ARG A N 1
ATOM 655 C CA . ARG A 1 91 ? 8.137 -8.686 -16.654 1.00 79.31 91 ARG A CA 1
ATOM 656 C C . ARG A 1 91 ? 8.774 -7.941 -15.473 1.00 79.31 91 ARG A C 1
ATOM 658 O O . ARG A 1 91 ? 9.642 -7.104 -15.686 1.00 79.31 91 ARG A O 1
ATOM 665 N N . SER A 1 92 ? 8.338 -8.217 -14.242 1.00 79.50 92 SER A N 1
ATOM 666 C CA . SER A 1 92 ? 8.802 -7.564 -13.008 1.00 79.50 92 SER A CA 1
ATOM 667 C C . SER A 1 92 ? 8.564 -6.048 -12.965 1.00 79.50 92 SER A C 1
ATOM 669 O O . SER A 1 92 ? 9.218 -5.338 -12.205 1.00 79.50 92 SER A O 1
ATOM 671 N N . VAL A 1 93 ? 7.614 -5.543 -13.759 1.00 85.44 93 VAL A N 1
ATOM 672 C CA . VAL A 1 93 ? 7.129 -4.162 -13.628 1.00 85.44 93 VAL A CA 1
ATOM 673 C C . VAL A 1 93 ? 6.132 -4.128 -12.485 1.00 85.44 93 VAL A C 1
ATOM 675 O O . VAL A 1 93 ? 5.124 -4.836 -12.552 1.00 85.44 93 VAL A O 1
ATOM 678 N N . ALA A 1 94 ? 6.427 -3.335 -11.461 1.00 90.62 94 ALA A N 1
ATOM 679 C CA . ALA A 1 94 ? 5.557 -3.140 -10.315 1.00 90.62 94 ALA A CA 1
ATOM 680 C C . ALA A 1 94 ? 4.684 -1.894 -10.501 1.00 90.62 94 ALA A C 1
ATOM 682 O O . ALA A 1 94 ? 5.134 -0.886 -11.046 1.00 90.62 94 ALA A O 1
ATOM 683 N N . SER A 1 95 ? 3.438 -1.958 -10.048 1.00 92.88 95 SER A N 1
ATOM 684 C CA . SER A 1 95 ? 2.490 -0.855 -10.152 1.00 92.88 95 SER A CA 1
ATOM 685 C C . SER A 1 95 ? 1.585 -0.752 -8.934 1.00 92.88 95 SER A C 1
ATOM 687 O O . SER A 1 95 ? 1.360 -1.729 -8.215 1.00 92.88 95 SER A O 1
ATOM 689 N N . LEU A 1 96 ? 1.059 0.451 -8.734 1.00 94.00 96 LEU A N 1
ATOM 690 C CA . LEU A 1 96 ? 0.090 0.795 -7.708 1.00 94.00 96 LEU A CA 1
ATOM 691 C C . LEU A 1 96 ? -1.167 1.340 -8.363 1.00 94.00 96 LEU A C 1
ATOM 693 O O . LEU A 1 96 ? -1.082 2.217 -9.218 1.00 94.00 96 LEU A O 1
ATOM 697 N N . GLU A 1 97 ? -2.318 0.861 -7.925 1.00 95.12 97 GLU A N 1
ATOM 698 C CA . GLU A 1 97 ? -3.614 1.436 -8.265 1.00 95.12 97 GLU A CA 1
ATOM 699 C C . GLU A 1 97 ? -4.276 1.890 -6.968 1.00 95.12 97 GLU A C 1
ATOM 701 O O . GLU A 1 97 ? -4.576 1.066 -6.106 1.00 95.12 97 GLU A O 1
ATOM 706 N N . VAL A 1 98 ? -4.453 3.197 -6.786 1.00 95.88 98 VAL A N 1
ATOM 707 C CA . VAL A 1 98 ? -5.037 3.744 -5.552 1.00 95.88 98 VAL A CA 1
ATOM 708 C C . VAL A 1 98 ? -6.555 3.799 -5.705 1.00 95.88 98 VAL A C 1
ATOM 710 O O . VAL A 1 98 ? -7.063 4.409 -6.643 1.00 95.88 98 VAL A O 1
ATOM 713 N N . SER A 1 99 ? -7.289 3.171 -4.788 1.00 94.69 99 SER A N 1
ATOM 714 C CA . SER A 1 99 ? -8.758 3.155 -4.778 1.00 94.69 99 SER A CA 1
ATOM 715 C C . SER A 1 99 ? -9.344 4.226 -3.855 1.00 94.69 99 SER A C 1
ATOM 717 O O . SER A 1 99 ? -10.398 4.785 -4.154 1.00 94.69 99 SER A O 1
ATOM 719 N N . SER A 1 100 ? -8.651 4.573 -2.768 1.00 95.12 100 SER A N 1
ATOM 720 C CA . SER A 1 100 ? -9.029 5.666 -1.866 1.00 95.12 100 SER A CA 1
ATOM 721 C C . SER A 1 100 ? -7.808 6.306 -1.208 1.00 95.12 100 SER A C 1
ATOM 723 O O . SER A 1 100 ? -6.749 5.690 -1.109 1.00 95.12 100 SER A O 1
ATOM 725 N N . GLY A 1 101 ? -7.963 7.543 -0.728 1.00 93.69 101 GLY A N 1
ATOM 726 C CA . GLY A 1 101 ? -6.889 8.288 -0.066 1.00 93.69 101 GLY A CA 1
ATOM 727 C C . GLY A 1 101 ? -5.767 8.701 -1.021 1.00 93.69 101 GLY A C 1
ATOM 728 O O . GLY A 1 101 ? -6.009 8.990 -2.186 1.00 93.69 101 GLY A O 1
ATOM 729 N N . CYS A 1 102 ? -4.540 8.780 -0.517 1.00 93.00 102 CYS A N 1
ATOM 730 C CA . CYS A 1 102 ? -3.359 9.137 -1.303 1.00 93.00 102 CYS A CA 1
ATOM 731 C C . CYS A 1 102 ? -2.174 8.268 -0.874 1.00 93.00 102 CYS A C 1
ATOM 733 O O . CYS A 1 102 ? -2.015 7.980 0.318 1.00 93.00 102 CYS A O 1
ATOM 735 N N . VAL A 1 103 ? -1.344 7.869 -1.839 1.00 95.25 103 VAL A N 1
ATOM 736 C CA . VAL A 1 103 ? -0.059 7.209 -1.582 1.00 95.25 103 VAL A CA 1
ATOM 737 C C . VAL A 1 103 ? 1.068 8.142 -1.996 1.00 95.25 103 VAL A C 1
ATOM 739 O O . VAL A 1 103 ? 1.171 8.523 -3.161 1.00 95.25 103 VAL A O 1
ATOM 742 N N . THR A 1 104 ? 1.948 8.470 -1.056 1.00 96.00 104 THR A N 1
ATOM 743 C CA . THR A 1 104 ? 3.175 9.214 -1.349 1.00 96.00 104 THR A CA 1
ATOM 744 C C . THR A 1 104 ? 4.283 8.231 -1.696 1.00 96.00 104 THR A C 1
ATOM 746 O O . THR A 1 104 ? 4.647 7.385 -0.883 1.00 96.00 104 THR A O 1
ATOM 749 N N . VAL A 1 105 ? 4.848 8.352 -2.890 1.00 93.56 105 VAL A N 1
ATOM 750 C CA . VAL A 1 105 ? 5.950 7.531 -3.388 1.00 93.56 105 VAL A CA 1
ATOM 751 C C . VAL A 1 105 ? 7.234 8.351 -3.351 1.00 93.56 105 VAL A C 1
ATOM 753 O O . VAL A 1 105 ? 7.364 9.368 -4.030 1.00 93.56 105 VAL A O 1
ATOM 756 N N . LEU A 1 106 ? 8.201 7.897 -2.563 1.00 92.12 106 LEU A N 1
ATOM 757 C CA . LEU A 1 106 ? 9.548 8.446 -2.512 1.00 92.12 106 LEU A CA 1
ATOM 758 C C . LEU A 1 106 ? 10.480 7.496 -3.249 1.00 92.12 106 LEU A C 1
ATOM 760 O O . LEU A 1 106 ? 10.545 6.317 -2.917 1.00 92.12 106 LEU A O 1
ATOM 764 N N . VAL A 1 107 ? 11.216 8.005 -4.229 1.00 88.38 107 VAL A N 1
ATOM 765 C CA . VAL A 1 107 ? 12.203 7.227 -4.980 1.00 88.38 107 VAL A CA 1
ATOM 766 C C . VAL A 1 107 ? 13.569 7.839 -4.725 1.00 88.38 107 VAL A C 1
ATOM 768 O O . VAL A 1 107 ? 13.731 9.041 -4.912 1.00 88.38 107 VAL A O 1
ATOM 771 N N . SER A 1 108 ? 14.560 7.030 -4.344 1.00 79.50 108 SER A N 1
ATOM 772 C CA . SER A 1 108 ? 15.909 7.517 -4.001 1.00 79.50 108 SER A CA 1
ATOM 773 C C . SER A 1 108 ? 16.586 8.347 -5.104 1.00 79.50 108 SER A C 1
ATOM 775 O O . SER A 1 108 ? 17.481 9.133 -4.815 1.00 79.50 108 SER A O 1
ATOM 777 N N 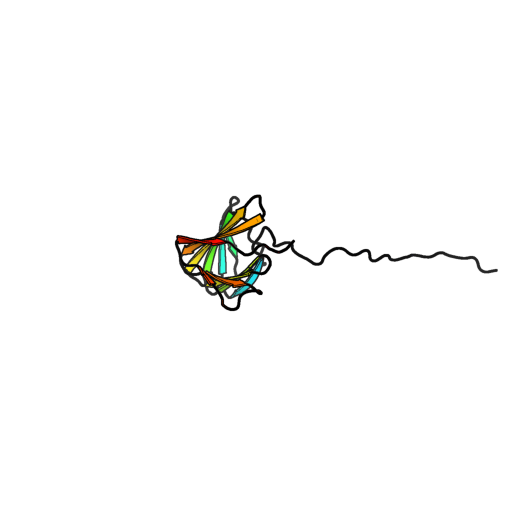. SER A 1 109 ? 16.186 8.170 -6.367 1.00 76.81 109 SER A N 1
ATOM 778 C CA . SER A 1 109 ? 16.711 8.901 -7.527 1.00 76.81 109 SER A CA 1
ATOM 779 C C . SER A 1 109 ? 15.891 10.134 -7.929 1.00 76.81 109 SER A C 1
ATOM 781 O O . SER A 1 109 ? 16.255 10.806 -8.893 1.00 76.81 109 SER A O 1
ATOM 783 N N . MET A 1 110 ? 14.787 10.433 -7.239 1.00 76.94 110 MET A N 1
ATOM 784 C CA . MET A 1 110 ? 13.928 11.582 -7.534 1.00 76.94 110 MET A CA 1
ATOM 785 C C . MET A 1 110 ? 14.188 12.739 -6.569 1.00 76.94 110 MET A C 1
ATOM 787 O O . MET A 1 110 ? 14.379 12.549 -5.372 1.00 76.94 110 MET A O 1
ATOM 791 N N . THR A 1 111 ? 14.141 13.960 -7.098 1.00 74.75 111 THR A N 1
ATOM 792 C CA . THR A 1 111 ? 14.286 15.205 -6.328 1.00 74.75 111 THR A CA 1
ATOM 793 C C . THR A 1 111 ? 13.042 15.567 -5.518 1.00 74.75 111 THR A C 1
ATOM 795 O O . THR A 1 111 ? 13.150 16.341 -4.571 1.00 74.75 111 THR A O 1
ATOM 798 N N . ALA A 1 112 ? 11.873 15.024 -5.868 1.00 83.00 112 ALA A N 1
ATOM 799 C CA . ALA A 1 112 ? 10.615 15.275 -5.174 1.00 83.00 112 ALA A CA 1
ATOM 800 C C . ALA A 1 112 ? 9.770 13.993 -5.062 1.00 83.00 112 ALA A C 1
ATOM 802 O O . ALA A 1 112 ? 9.820 13.153 -5.966 1.00 83.00 112 ALA A O 1
ATOM 803 N N . PRO A 1 113 ? 8.991 13.833 -3.976 1.00 88.19 113 PRO A N 1
ATOM 804 C CA . PRO A 1 113 ? 8.044 12.734 -3.843 1.00 88.19 113 PRO A CA 1
ATOM 805 C C . PRO A 1 113 ? 6.893 12.872 -4.848 1.00 88.19 113 PRO A C 1
ATOM 807 O O . PRO A 1 113 ? 6.453 13.980 -5.156 1.00 88.19 113 PRO A O 1
ATOM 810 N N . ALA A 1 114 ? 6.375 11.741 -5.322 1.00 91.19 114 ALA A N 1
ATOM 811 C CA . ALA A 1 114 ? 5.171 11.687 -6.141 1.00 91.19 114 ALA A CA 1
ATOM 812 C C . ALA A 1 114 ? 3.952 11.364 -5.268 1.00 91.19 114 ALA A C 1
ATOM 814 O O . ALA A 1 114 ? 4.019 10.480 -4.418 1.00 91.19 114 ALA A O 1
ATOM 815 N N . SER A 1 115 ? 2.830 12.039 -5.502 1.00 92.62 115 SER A N 1
ATOM 816 C CA . SER A 1 115 ? 1.552 11.731 -4.849 1.00 92.62 115 SER A CA 1
ATOM 817 C C . SER A 1 115 ? 0.635 11.021 -5.836 1.00 92.62 115 SER A C 1
ATOM 819 O O . SER A 1 115 ? 0.306 11.574 -6.886 1.00 92.62 115 SER A O 1
ATOM 821 N N . VAL A 1 116 ? 0.220 9.800 -5.505 1.00 93.25 116 VAL A N 1
ATOM 822 C CA . VAL A 1 116 ? -0.693 8.993 -6.320 1.00 93.25 116 VAL A CA 1
ATOM 823 C C . VAL A 1 116 ? -2.101 9.131 -5.754 1.00 93.25 116 VAL A C 1
ATOM 825 O O . VAL A 1 116 ? -2.368 8.733 -4.618 1.00 93.25 116 VAL A O 1
ATOM 828 N N . LEU A 1 117 ? -2.983 9.726 -6.554 1.00 93.38 117 LEU A N 1
ATOM 829 C CA . LEU A 1 117 ? -4.383 9.973 -6.215 1.00 93.38 117 LEU A CA 1
ATOM 830 C C . LEU A 1 117 ? -5.278 8.791 -6.626 1.00 93.38 117 LEU A C 1
ATOM 832 O O . LEU A 1 117 ? -4.871 7.979 -7.462 1.00 93.38 117 LEU A O 1
ATOM 836 N N . PRO A 1 118 ? -6.507 8.703 -6.089 1.00 93.50 118 PRO A N 1
ATOM 837 C CA . PRO A 1 118 ? -7.437 7.645 -6.450 1.00 93.50 118 PRO A CA 1
ATOM 838 C C . PRO A 1 118 ? -7.735 7.619 -7.951 1.00 93.50 118 PRO A C 1
ATOM 840 O O . PRO A 1 118 ? -7.858 8.666 -8.588 1.00 93.50 118 PRO A O 1
ATOM 843 N N . GLY A 1 119 ? -7.861 6.417 -8.509 1.00 87.44 119 GLY A N 1
ATOM 844 C CA . GLY A 1 119 ? -8.109 6.195 -9.935 1.00 87.44 119 GLY A CA 1
ATOM 845 C C . GLY A 1 119 ? -6.873 6.347 -10.828 1.00 87.44 119 GLY A C 1
ATOM 846 O O . GLY A 1 119 ? -6.979 6.165 -12.040 1.00 87.44 119 GLY A O 1
ATOM 847 N N . ALA A 1 120 ? -5.703 6.656 -10.260 1.00 82.56 120 ALA A N 1
ATOM 848 C CA . ALA A 1 120 ? -4.445 6.675 -10.993 1.00 82.56 120 ALA A CA 1
ATOM 849 C C . ALA A 1 120 ? -3.701 5.339 -10.859 1.00 82.56 120 ALA A C 1
ATOM 851 O O . ALA A 1 120 ? -3.522 4.810 -9.758 1.00 82.56 120 ALA A O 1
ATOM 852 N N . LEU A 1 121 ? -3.204 4.838 -11.992 1.00 89.69 121 LEU A N 1
ATOM 853 C CA . LEU A 1 121 ? -2.184 3.796 -12.030 1.00 89.69 121 LEU A CA 1
ATOM 854 C C . LEU A 1 121 ? -0.803 4.459 -11.978 1.00 89.69 121 LEU A C 1
ATOM 856 O O . LEU A 1 121 ? -0.490 5.313 -12.807 1.00 89.69 121 LEU A O 1
ATOM 860 N N . TYR A 1 122 ? 0.040 4.036 -11.043 1.00 91.88 122 TYR A N 1
ATOM 861 C CA . TYR A 1 122 ? 1.419 4.496 -10.923 1.00 91.88 122 TYR A CA 1
ATOM 862 C C . TYR A 1 122 ? 2.392 3.338 -11.128 1.00 91.88 122 TYR A C 1
ATOM 864 O O . TYR A 1 122 ? 2.299 2.314 -10.451 1.00 91.88 122 TYR A O 1
ATOM 872 N N . LEU A 1 123 ? 3.345 3.496 -12.047 1.00 91.94 123 LEU A N 1
ATOM 873 C CA . LEU A 1 123 ? 4.407 2.518 -12.267 1.00 91.94 123 LEU A CA 1
ATOM 874 C C . LEU A 1 123 ? 5.562 2.794 -11.310 1.00 91.94 123 LEU A C 1
ATOM 876 O O . LEU A 1 123 ? 6.148 3.876 -11.316 1.00 91.94 123 LEU A O 1
ATOM 880 N N . LEU A 1 124 ? 5.900 1.799 -10.496 1.00 88.06 124 LEU A N 1
ATOM 881 C CA . LEU A 1 124 ? 7.051 1.887 -9.616 1.00 88.06 124 LEU A CA 1
ATOM 882 C C . LEU A 1 124 ? 8.339 1.743 -10.437 1.00 88.06 124 LEU A C 1
ATOM 884 O O . LEU A 1 124 ? 8.383 0.943 -11.379 1.00 88.06 124 LEU A O 1
ATOM 888 N N . PRO A 1 125 ? 9.401 2.491 -10.085 1.00 81.81 125 PRO A N 1
ATOM 889 C CA . PRO A 1 125 ? 10.709 2.300 -10.689 1.00 81.81 125 PRO A CA 1
ATOM 890 C C . PRO A 1 125 ? 11.129 0.840 -10.565 1.00 81.81 125 PRO A C 1
ATOM 892 O O . PRO A 1 125 ? 10.900 0.207 -9.531 1.00 81.81 125 PRO A O 1
ATOM 895 N N . ALA A 1 126 ? 11.774 0.314 -11.605 1.00 68.56 126 ALA A N 1
ATOM 896 C CA . ALA A 1 126 ? 12.313 -1.031 -11.549 1.00 68.56 126 ALA A CA 1
ATOM 897 C C . ALA A 1 126 ? 13.227 -1.167 -10.322 1.00 68.56 126 ALA A C 1
ATOM 899 O O . ALA A 1 126 ? 14.114 -0.342 -10.082 1.00 68.56 126 ALA A O 1
ATOM 900 N N . ALA A 1 127 ? 13.022 -2.226 -9.543 1.00 63.19 127 ALA A N 1
ATOM 901 C CA . ALA A 1 127 ? 14.016 -2.649 -8.576 1.00 63.19 127 ALA A CA 1
ATOM 902 C C . ALA A 1 127 ? 15.233 -3.113 -9.390 1.00 63.19 127 ALA A C 1
ATOM 904 O O . ALA A 1 127 ? 15.206 -4.224 -9.912 1.00 63.19 127 ALA A O 1
ATOM 905 N N . ASN A 1 128 ? 16.231 -2.238 -9.586 1.00 52.41 128 ASN A N 1
ATOM 906 C CA . ASN A 1 128 ? 17.444 -2.544 -10.356 1.00 52.41 128 ASN A CA 1
ATOM 907 C C . ASN A 1 128 ? 17.958 -3.949 -9.994 1.00 52.41 128 ASN A C 1
ATOM 909 O O . ASN A 1 128 ? 18.162 -4.229 -8.802 1.00 52.41 128 ASN A O 1
ATOM 913 N N . GLN A 1 129 ? 18.080 -4.796 -11.025 1.00 44.25 129 GLN A N 1
ATOM 914 C CA . GLN A 1 129 ? 18.702 -6.121 -10.969 1.00 44.25 129 GLN A CA 1
ATOM 915 C C . GLN A 1 129 ? 20.187 -5.997 -10.643 1.00 44.25 129 GLN A C 1
ATOM 917 O O . GLN A 1 129 ? 20.818 -5.051 -11.168 1.00 44.25 129 GLN A O 1
#

Secondary structure (DSSP, 8-state):
-PPP---------------TTSSEEEEEEEEEEEEEEETTEEEEE-TTS--PPEETTEEEEEEEEEEEEEETTEEEEEETT-EEEEEE-TT--EEEEEEES-EEEEETT-SS-EEE-TT-EEEPPP---

pLDDT: mean 82.45, std 17.71, range [38.0, 97.06]

Sequence (129 aa):
MSRASLLAAVLLTGCAGPRPCTRTLCPARLAGSYEVRGWSGTLTIAPDMPQPPVPSDSEVSVRTGEAEFTHGQATLKASAGTAFRFMVSTRSVASLEVSSGCVTVLVSSMTAPASVLPGALYLLPAANQ